Protein AF-A0A916DZR7-F1 (afdb_monomer)

pLDDT: mean 70.53, std 20.0, range [36.0, 96.06]

Nearest PDB structures (foldseek):
  6ucs-assembly2_B  TM=5.208E-01  e=5.645E-02  Homo sapiens
  6pg6-assembly1_A  TM=5.234E-01  e=1.540E-01  Homo sapiens
  7axx-assembly1_A  TM=5.129E-01  e=1.378E-01  Homo sapiens
  3n0e-assembly1_A  TM=5.252E-01  e=2.406E-01  Homo sapiens
  6ufx-assembly1_A  TM=5.215E-01  e=2.406E-01  Homo sapiens

Sequence (122 aa):
MNENSDNKKGTHDQEPEEAHDHKVDIDNVDIDNVVKLDNVSFTRVTPNGKFLITISPSNLAVGWNVEDVDKGQLKKEFEVDISDFGFKYCFSDNKKVVAFQEKIFGPCDLLPCLMLIGYVSL

Organism: NCBI:txid588596

Secondary structure (DSSP, 8-state):
-------------------------GGG--GGG----S--SEEEE-TTS-EEEEE-TTSEEEEEEGGGGGGSSPPEEEEEE--STT-EEEE-TTSEEEEE------SSSS-------EEEE-

Solvent-accessible surface area (backbone atoms only — not comparable to full-atom values): 8187 Å² total; per-residue (Å²): 143,83,90,84,82,89,78,94,75,83,86,74,82,77,75,81,84,74,83,77,79,81,77,77,73,71,90,73,63,64,71,90,74,55,82,79,68,92,48,77,71,47,77,48,65,19,88,82,55,50,27,42,34,41,27,27,85,81,30,41,37,36,33,24,36,44,90,34,56,90,75,52,79,58,46,81,72,50,74,45,83,59,67,68,82,76,52,50,77,51,62,42,75,82,61,36,42,40,39,37,50,83,72,84,73,76,100,65,103,64,88,80,78,76,76,57,75,49,83,50,83,115

Mean predicted aligned error: 16.37 Å

Radius of gyration: 25.6 Å; Cα contacts (8 Å, |Δi|>4): 151; chains: 1; bounding box: 69×53×65 Å

Foldseek 3Di:
DDDDDDDDDDDPPDDDDDDPDPDDPPVPPPPVPPPCPVDFDDWDAAPVRQWIWTAHPQQKIWTFGPVCVVVHDTDTDDIDRPPPPQWDWHAHPQGWIWTWHDDDDDDDDDDDPPTPTDTDHD

Structure (mmCIF, N/CA/C/O backbone):
data_AF-A0A916DZR7-F1
#
_entry.id   AF-A0A916DZR7-F1
#
loop_
_atom_site.group_PDB
_atom_site.id
_atom_site.type_symbol
_atom_site.label_atom_id
_atom_site.label_alt_id
_atom_site.label_comp_id
_atom_site.label_asym_id
_atom_site.label_entity_id
_atom_site.label_seq_id
_atom_site.pdbx_PDB_ins_code
_atom_site.Cartn_x
_atom_site.Cartn_y
_atom_site.Cartn_z
_atom_site.occupancy
_atom_site.B_iso_or_equiv
_atom_site.auth_seq_id
_atom_site.auth_comp_id
_atom_site.auth_asym_id
_atom_site.auth_atom_id
_atom_site.pdbx_PDB_model_num
ATOM 1 N N . MET A 1 1 ? -40.400 -4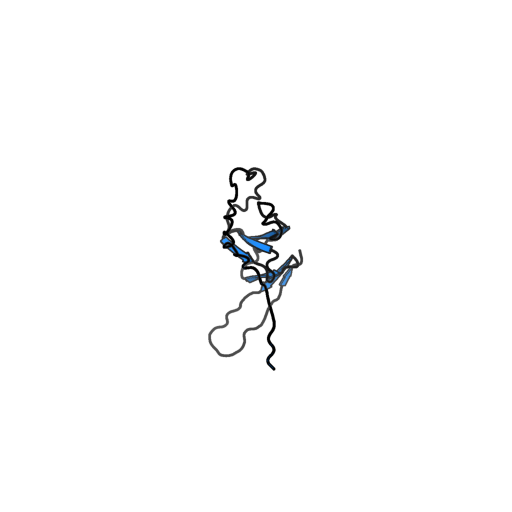0.730 50.653 1.00 38.12 1 MET A N 1
ATOM 2 C CA . MET A 1 1 ? -39.019 -40.909 50.164 1.00 38.12 1 MET A CA 1
ATOM 3 C C . MET A 1 1 ? -39.080 -41.238 48.678 1.00 38.12 1 MET A C 1
ATOM 5 O O . MET A 1 1 ? -39.349 -42.382 48.351 1.00 38.12 1 MET A O 1
ATOM 9 N N . ASN A 1 2 ? -39.013 -40.246 47.790 1.00 41.41 2 ASN A N 1
ATOM 10 C CA . ASN A 1 2 ? -37.860 -39.994 46.918 1.00 41.41 2 ASN A CA 1
ATOM 11 C C . ASN A 1 2 ? -38.194 -38.789 46.020 1.00 41.41 2 ASN A C 1
ATOM 13 O O . ASN A 1 2 ? -39.286 -38.718 45.458 1.00 41.41 2 ASN A O 1
ATOM 17 N N . GLU A 1 3 ? -37.276 -37.834 45.969 1.00 39.06 3 GLU A N 1
ATOM 18 C CA . GLU A 1 3 ? -37.328 -36.596 45.190 1.00 39.06 3 GLU A CA 1
ATOM 19 C C . GLU A 1 3 ? -36.853 -36.836 43.746 1.00 39.06 3 GLU A C 1
ATOM 21 O O . GLU A 1 3 ? -35.975 -37.670 43.534 1.00 39.06 3 GLU A O 1
ATOM 26 N N . ASN A 1 4 ? -37.427 -36.105 42.781 1.00 44.19 4 ASN A N 1
ATOM 27 C CA . ASN A 1 4 ? -36.761 -35.379 41.672 1.00 44.19 4 ASN A CA 1
ATOM 28 C C . ASN A 1 4 ? -37.852 -34.933 40.675 1.00 44.19 4 ASN A C 1
ATOM 30 O O . ASN A 1 4 ? -38.545 -35.782 40.121 1.00 44.19 4 ASN A O 1
ATOM 34 N N . SER A 1 5 ? -38.248 -33.660 40.601 1.00 50.94 5 SER A N 1
ATOM 35 C CA . SER A 1 5 ? -37.548 -32.455 40.104 1.00 50.94 5 SER A CA 1
ATOM 36 C C . SER A 1 5 ? -37.396 -32.407 38.569 1.00 50.94 5 SER A C 1
ATOM 38 O O . SER A 1 5 ? -36.781 -33.278 37.968 1.00 50.94 5 SER A O 1
ATOM 40 N N . ASP A 1 6 ? -38.034 -31.371 37.999 1.00 50.28 6 ASP A N 1
ATOM 41 C CA . ASP A 1 6 ? -37.625 -30.494 36.885 1.00 50.28 6 ASP A CA 1
ATOM 42 C C . ASP A 1 6 ? -37.264 -31.131 35.516 1.00 50.28 6 ASP A C 1
ATOM 44 O O . ASP A 1 6 ? -36.700 -32.202 35.409 1.00 50.28 6 ASP A O 1
ATOM 48 N N . ASN A 1 7 ? -37.502 -30.542 34.346 1.00 43.66 7 ASN A N 1
ATOM 49 C CA . ASN A 1 7 ? -37.839 -29.181 33.973 1.00 43.66 7 ASN A CA 1
ATOM 50 C C . ASN A 1 7 ? -38.400 -29.211 32.539 1.00 43.66 7 ASN A C 1
ATOM 52 O O . ASN A 1 7 ? -37.937 -29.974 31.690 1.00 43.66 7 ASN A O 1
ATOM 56 N N . LYS A 1 8 ? -39.347 -28.325 32.241 1.00 50.31 8 LYS A N 1
ATOM 57 C CA . LYS A 1 8 ? -39.816 -28.035 30.884 1.00 50.31 8 LYS A CA 1
ATOM 58 C C . LYS A 1 8 ? -38.739 -27.195 30.189 1.00 50.31 8 LYS A C 1
ATOM 60 O O . LYS A 1 8 ? -38.473 -26.081 30.629 1.00 50.31 8 LYS A O 1
ATOM 65 N N . LYS A 1 9 ? -38.149 -27.667 29.088 1.00 39.91 9 LYS A N 1
ATOM 66 C CA . LYS A 1 9 ? -37.371 -26.797 28.192 1.00 39.91 9 LYS A CA 1
ATOM 67 C C . LYS A 1 9 ? -37.749 -27.088 26.749 1.00 39.91 9 LYS A C 1
ATOM 69 O O . LYS A 1 9 ? -37.587 -28.205 26.274 1.00 39.91 9 LYS A O 1
ATOM 74 N N . GLY A 1 10 ? -38.348 -26.078 26.120 1.00 36.00 10 GLY A N 1
ATOM 75 C CA . GLY A 1 10 ? -38.780 -26.111 24.734 1.00 36.00 10 GLY A CA 1
ATOM 76 C C . GLY A 1 10 ? -37.602 -26.318 23.795 1.00 36.00 10 GLY A C 1
ATOM 77 O O . GLY A 1 10 ? -36.534 -25.731 23.978 1.00 36.00 10 GLY A O 1
ATOM 78 N N . THR A 1 11 ? -37.826 -27.160 22.798 1.00 37.75 11 THR A N 1
ATOM 79 C CA . THR A 1 11 ? -36.985 -27.269 21.616 1.00 37.75 11 THR A CA 1
ATOM 80 C C . THR A 1 11 ? -37.175 -25.988 20.811 1.00 37.75 11 THR A C 1
ATOM 82 O O . THR A 1 11 ? -38.247 -25.745 20.263 1.00 37.75 11 THR A O 1
ATOM 85 N N . HIS A 1 12 ? -36.168 -25.119 20.836 1.00 41.50 12 HIS A N 1
ATOM 86 C CA . HIS A 1 12 ? -36.031 -24.041 19.869 1.00 41.50 12 HIS A CA 1
ATOM 87 C C . HIS A 1 12 ? -35.221 -24.650 18.729 1.00 41.50 12 HIS A C 1
ATOM 89 O O . HIS A 1 12 ? -34.010 -24.823 18.859 1.00 41.50 12 HIS A O 1
ATOM 95 N N . ASP A 1 13 ? -35.907 -25.075 17.672 1.00 46.28 13 ASP A N 1
ATOM 96 C CA . ASP A 1 13 ? -35.258 -25.518 16.446 1.00 46.28 13 ASP A CA 1
ATOM 97 C C . ASP A 1 13 ? -34.503 -24.309 15.875 1.00 46.28 13 ASP A C 1
ATOM 99 O O . ASP A 1 13 ? -35.105 -23.298 15.510 1.00 46.28 13 ASP A O 1
ATOM 103 N N . GLN A 1 14 ? -33.172 -24.360 15.918 1.00 47.75 14 GLN A N 1
ATOM 104 C CA . GLN A 1 14 ? -32.317 -23.384 15.253 1.00 47.75 14 GLN A CA 1
ATOM 105 C C . GLN A 1 14 ? -32.160 -23.834 13.802 1.00 47.75 14 GLN A C 1
ATOM 107 O O . GLN A 1 14 ? -31.509 -24.836 13.508 1.00 47.75 14 GLN A O 1
ATOM 112 N N . GLU A 1 15 ? -32.835 -23.105 12.921 1.00 54.59 15 GLU A N 1
ATOM 113 C CA . GLU A 1 15 ? -32.671 -23.135 11.472 1.00 54.59 15 GLU A CA 1
ATOM 114 C C . GLU A 1 15 ? -31.208 -22.783 11.114 1.00 54.59 15 GLU A C 1
ATOM 116 O O . GLU A 1 15 ? -30.599 -21.969 11.818 1.00 54.59 15 GLU A O 1
ATOM 121 N N . PRO A 1 16 ? -30.589 -23.401 10.092 1.00 49.44 16 PRO A N 1
ATOM 122 C CA . PRO A 1 16 ? -29.208 -23.096 9.737 1.00 49.44 16 PRO A CA 1
ATOM 123 C C . PRO A 1 16 ? -29.131 -21.662 9.206 1.00 49.44 16 PRO A C 1
ATOM 125 O O . PRO A 1 16 ? -29.863 -21.320 8.282 1.00 49.44 16 PRO A O 1
ATOM 128 N N . GLU A 1 17 ? -28.245 -20.837 9.767 1.00 58.47 17 GLU A N 1
ATOM 129 C CA . GLU A 1 17 ? -27.959 -19.498 9.242 1.00 58.47 17 GLU A CA 1
ATOM 130 C C . GLU A 1 17 ? -27.458 -19.619 7.793 1.00 58.47 17 GLU A C 1
ATOM 132 O O . GLU A 1 17 ? -26.337 -20.066 7.533 1.00 58.47 17 GLU A O 1
ATOM 137 N N . GLU A 1 18 ? -28.321 -19.277 6.835 1.00 53.78 18 GLU A N 1
ATOM 138 C CA . GLU A 1 18 ? -27.978 -19.234 5.420 1.00 53.78 18 GLU A CA 1
ATOM 139 C C . GLU A 1 18 ? -26.907 -18.162 5.188 1.00 53.78 18 GLU A C 1
ATOM 141 O O . GLU A 1 18 ? -27.054 -17.001 5.571 1.00 53.78 18 GLU A O 1
ATOM 146 N N . ALA A 1 19 ? -25.811 -18.549 4.534 1.00 54.69 19 ALA A N 1
ATOM 147 C CA . ALA A 1 19 ? -24.809 -17.610 4.058 1.00 54.69 19 ALA A CA 1
ATOM 148 C C . ALA A 1 19 ? -25.454 -16.689 3.012 1.00 54.69 19 ALA A C 1
ATOM 150 O O . ALA A 1 19 ? -25.636 -17.072 1.856 1.00 54.69 19 ALA A O 1
ATOM 151 N N . HIS A 1 20 ? -25.828 -15.478 3.423 1.00 58.72 20 HIS A N 1
ATOM 152 C CA . HIS A 1 20 ? -26.323 -14.458 2.510 1.00 58.72 20 HIS A CA 1
ATOM 153 C C . HIS A 1 20 ? -25.186 -14.005 1.586 1.00 58.72 20 HIS A C 1
ATOM 155 O O . HIS A 1 20 ? -24.300 -13.238 1.972 1.00 58.72 20 HIS A O 1
ATOM 161 N N . ASP A 1 21 ? -25.231 -14.522 0.361 1.00 56.53 21 ASP A N 1
ATOM 162 C CA . ASP A 1 21 ? -24.376 -14.167 -0.766 1.00 56.53 21 ASP A CA 1
ATOM 163 C C . ASP A 1 21 ? -24.505 -12.657 -1.037 1.00 56.53 21 ASP A C 1
ATOM 165 O O . ASP A 1 21 ? -25.504 -12.186 -1.588 1.00 56.53 21 ASP A O 1
ATOM 169 N N . HIS A 1 22 ? -23.527 -11.875 -0.573 1.00 64.00 22 HIS A N 1
ATOM 170 C CA . HIS A 1 22 ? -23.464 -10.439 -0.833 1.00 64.00 22 HIS A CA 1
ATOM 171 C C . HIS A 1 22 ? -23.081 -10.238 -2.298 1.00 64.00 22 HIS A C 1
ATOM 173 O O . HIS A 1 22 ? -21.906 -10.161 -2.660 1.00 64.00 22 HIS A O 1
ATOM 179 N N . LYS A 1 23 ? -24.095 -10.176 -3.161 1.00 56.72 23 LYS A N 1
ATOM 180 C CA . LYS A 1 23 ? -23.920 -9.791 -4.558 1.00 56.72 23 LYS A CA 1
ATOM 181 C C . LYS A 1 23 ? -23.571 -8.310 -4.610 1.00 56.72 23 LYS A C 1
ATOM 183 O O . LYS A 1 23 ? -24.367 -7.460 -4.226 1.00 56.72 23 LYS A O 1
ATOM 188 N N . VAL A 1 24 ? -22.359 -8.015 -5.064 1.00 63.16 24 VAL A N 1
ATOM 189 C CA . VAL A 1 24 ? -21.939 -6.651 -5.377 1.00 63.16 24 VAL A CA 1
ATOM 190 C C . VAL A 1 24 ? -22.592 -6.266 -6.704 1.00 63.16 24 VAL A C 1
ATOM 192 O O . VAL A 1 24 ? -22.282 -6.867 -7.732 1.00 63.16 24 VAL A O 1
ATOM 195 N N . ASP A 1 25 ? -23.492 -5.283 -6.686 1.00 61.06 25 ASP A N 1
ATOM 196 C CA . ASP A 1 25 ? -24.073 -4.707 -7.903 1.00 61.06 25 ASP A CA 1
ATOM 197 C C . ASP A 1 25 ? -23.008 -3.875 -8.635 1.00 61.06 25 ASP A C 1
ATOM 199 O O . ASP A 1 25 ? -22.729 -2.726 -8.292 1.00 61.06 25 ASP A O 1
ATOM 203 N N . ILE A 1 26 ? -22.386 -4.479 -9.652 1.00 60.16 26 ILE A N 1
ATOM 204 C CA . ILE A 1 26 ? -21.332 -3.860 -10.479 1.00 60.16 26 ILE A CA 1
ATOM 205 C C . ILE A 1 26 ? -21.900 -2.721 -11.349 1.00 6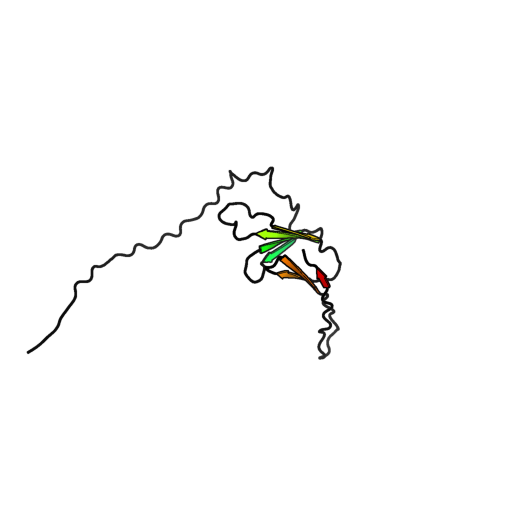0.16 26 ILE A C 1
ATOM 207 O O . ILE A 1 26 ? -21.171 -1.815 -11.750 1.00 60.16 26 ILE A O 1
ATOM 211 N N . ASP A 1 27 ? -23.213 -2.713 -11.584 1.00 61.25 27 ASP A N 1
ATOM 212 C CA . ASP A 1 27 ? -23.884 -1.784 -12.500 1.00 61.25 27 ASP A CA 1
ATOM 213 C C . ASP A 1 27 ? -23.965 -0.332 -11.978 1.00 61.25 27 ASP A C 1
ATOM 215 O O . ASP A 1 27 ? -24.279 0.575 -12.746 1.00 61.25 27 ASP A O 1
ATOM 219 N N . ASN A 1 28 ? -23.648 -0.089 -10.698 1.00 57.34 28 ASN A N 1
ATOM 220 C CA . ASN A 1 28 ? -23.671 1.239 -10.058 1.00 57.34 28 ASN A CA 1
ATOM 221 C C . ASN A 1 28 ? -22.273 1.831 -9.790 1.00 57.34 28 ASN A C 1
ATOM 223 O O . ASN A 1 28 ? -22.141 2.801 -9.039 1.00 57.34 28 ASN A O 1
ATOM 227 N N . VAL A 1 29 ? -21.214 1.266 -10.377 1.00 62.00 29 VAL A N 1
ATOM 228 C CA . VAL A 1 29 ? -19.867 1.844 -10.273 1.00 62.00 29 VAL A CA 1
ATOM 229 C C . VAL A 1 29 ? -19.789 3.096 -11.152 1.00 62.00 29 VAL A C 1
ATOM 231 O O . VAL A 1 29 ? -19.862 3.010 -12.374 1.00 62.00 29 VAL A O 1
ATOM 234 N N . ASP A 1 30 ? -19.625 4.264 -10.530 1.00 60.12 30 ASP A N 1
ATOM 235 C CA . ASP A 1 30 ? -19.375 5.532 -11.223 1.00 60.12 30 ASP A CA 1
ATOM 236 C C . ASP A 1 30 ? -17.959 5.531 -11.828 1.00 60.12 30 ASP A C 1
ATOM 238 O O . ASP A 1 30 ? -16.969 5.863 -11.170 1.00 60.12 30 ASP A O 1
ATOM 242 N N . ILE A 1 31 ? -17.862 5.102 -13.091 1.00 59.75 31 ILE A N 1
ATOM 243 C CA . ILE A 1 31 ? -16.600 4.937 -13.831 1.00 59.75 31 ILE A CA 1
ATOM 244 C C . ILE A 1 31 ? -15.868 6.281 -14.001 1.00 59.75 31 ILE A C 1
ATOM 246 O O . ILE A 1 31 ? -14.637 6.304 -14.096 1.00 59.75 31 ILE A O 1
ATOM 250 N N . ASP A 1 32 ? -16.597 7.399 -13.987 1.00 56.97 32 ASP A N 1
ATOM 251 C CA . ASP A 1 32 ? -16.033 8.732 -14.205 1.00 56.97 32 ASP A CA 1
ATOM 252 C C . ASP A 1 32 ? -15.241 9.239 -12.985 1.00 56.97 32 ASP A C 1
ATOM 254 O O . ASP A 1 32 ? -14.337 10.063 -13.139 1.00 56.97 32 ASP A O 1
ATOM 258 N N . ASN A 1 33 ? -15.502 8.690 -11.791 1.00 54.28 33 ASN A N 1
ATOM 259 C CA . ASN A 1 33 ? -14.804 9.021 -10.541 1.00 54.28 33 ASN A CA 1
ATOM 260 C C . ASN A 1 33 ? -13.807 7.948 -10.069 1.00 54.28 33 ASN A C 1
ATOM 262 O O . ASN A 1 33 ? -13.228 8.069 -8.983 1.00 54.28 33 ASN A O 1
ATOM 266 N N . VAL A 1 34 ? -13.555 6.912 -10.875 1.00 57.31 34 VAL A N 1
ATOM 267 C CA . VAL A 1 34 ? -12.534 5.911 -10.555 1.00 57.31 34 VAL A CA 1
ATOM 268 C C . VAL A 1 34 ? -11.166 6.583 -10.593 1.00 57.31 34 VAL A C 1
ATOM 270 O O . VAL A 1 34 ? -10.689 7.014 -11.644 1.00 57.31 34 VAL A O 1
ATOM 273 N N . VAL A 1 35 ? -10.499 6.644 -9.439 1.00 58.81 35 VAL A N 1
ATOM 274 C CA . VAL A 1 35 ? -9.078 6.995 -9.368 1.00 58.81 35 VAL A CA 1
ATOM 275 C C . VAL A 1 35 ? -8.315 5.974 -10.214 1.00 58.81 35 VAL A C 1
ATOM 277 O O . VAL A 1 35 ? -8.144 4.823 -9.811 1.00 58.81 35 VAL A O 1
ATOM 280 N N . LYS A 1 36 ? -7.897 6.383 -11.415 1.00 58.88 36 LYS A N 1
ATOM 281 C CA . LYS A 1 36 ? -7.173 5.523 -12.351 1.00 58.88 36 LYS A CA 1
ATOM 282 C C . LYS A 1 36 ? -5.749 5.328 -11.860 1.00 58.88 36 LYS A C 1
ATOM 284 O O . LYS A 1 36 ? -4.873 6.155 -12.088 1.00 58.88 36 LYS A O 1
ATOM 289 N N . LEU A 1 37 ? -5.531 4.214 -11.176 1.00 65.75 37 LEU A N 1
ATOM 290 C CA . LEU A 1 37 ? -4.214 3.612 -11.102 1.00 65.75 37 LEU A CA 1
ATOM 291 C C . LEU A 1 37 ? -4.092 2.716 -12.337 1.00 65.75 37 LEU A C 1
ATOM 293 O O . LEU A 1 37 ? -4.650 1.623 -12.356 1.00 65.75 37 LEU A O 1
ATOM 297 N N . ASP A 1 38 ? -3.434 3.218 -13.385 1.00 68.44 38 ASP A N 1
ATOM 298 C CA . ASP A 1 38 ? -3.457 2.613 -14.728 1.00 68.44 38 ASP A CA 1
ATOM 299 C C . ASP A 1 38 ? -3.068 1.126 -14.748 1.00 68.44 38 ASP A C 1
ATOM 301 O O . ASP A 1 38 ? -3.527 0.394 -15.618 1.00 68.44 38 ASP A O 1
ATOM 305 N N . ASN A 1 39 ? -2.243 0.678 -13.792 1.00 81.38 39 ASN A N 1
ATOM 306 C CA . ASN A 1 39 ? -1.923 -0.726 -13.538 1.00 81.38 39 ASN A CA 1
ATOM 307 C C . ASN A 1 39 ? -1.458 -0.940 -12.089 1.00 81.38 39 ASN A C 1
ATOM 309 O O . ASN A 1 39 ? -0.833 -0.058 -11.495 1.00 81.38 39 ASN A O 1
ATOM 313 N N . VAL A 1 40 ? -1.684 -2.146 -11.554 1.00 89.06 40 VAL A N 1
ATOM 314 C CA . VAL A 1 40 ? -1.208 -2.571 -10.226 1.00 89.06 40 VAL A CA 1
ATOM 315 C C . VAL A 1 40 ? -0.203 -3.709 -10.371 1.00 89.06 40 VAL A C 1
ATOM 317 O O . VAL A 1 40 ? -0.520 -4.759 -10.920 1.00 89.06 40 VAL A O 1
ATOM 320 N N . SER A 1 41 ? 1.005 -3.504 -9.850 1.00 89.06 41 SER A N 1
ATOM 321 C CA . SER A 1 41 ? 2.069 -4.512 -9.797 1.00 89.06 41 SER A CA 1
ATOM 322 C C . SER A 1 41 ? 2.014 -5.343 -8.519 1.00 89.06 41 SER A C 1
ATOM 324 O O . SER A 1 41 ? 2.269 -6.543 -8.547 1.00 89.06 41 SER A O 1
ATOM 326 N N . PHE A 1 42 ? 1.708 -4.706 -7.383 1.00 89.19 42 PHE A N 1
ATOM 327 C CA . PHE A 1 42 ? 1.708 -5.359 -6.074 1.00 89.19 42 PHE A CA 1
ATOM 328 C C . PHE A 1 42 ? 0.588 -4.837 -5.185 1.00 89.19 42 PHE A C 1
ATOM 330 O O . PHE A 1 42 ? 0.225 -3.662 -5.241 1.00 89.19 42 PHE A O 1
ATOM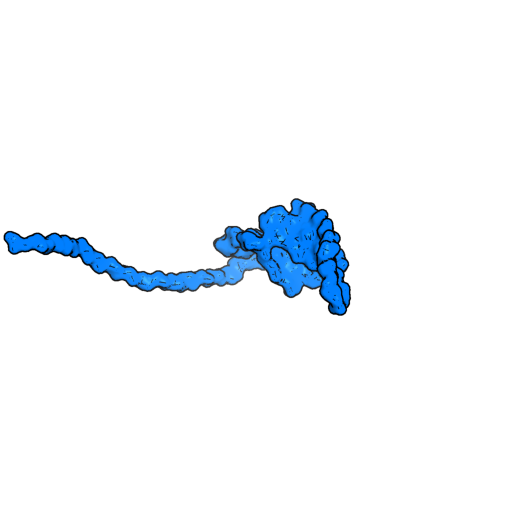 337 N N . THR A 1 43 ? 0.119 -5.704 -4.292 1.00 93.38 43 THR A N 1
ATOM 338 C CA . THR A 1 43 ? -0.835 -5.360 -3.239 1.00 93.38 43 THR A CA 1
ATOM 339 C C . THR A 1 43 ? -0.311 -5.794 -1.876 1.00 93.38 43 THR A C 1
ATOM 341 O O . THR A 1 43 ? 0.314 -6.850 -1.753 1.00 93.38 43 THR A O 1
ATOM 344 N N . ARG A 1 44 ? -0.567 -4.999 -0.836 1.00 92.75 44 ARG A N 1
ATOM 345 C CA . ARG A 1 44 ? -0.270 -5.326 0.569 1.00 92.75 44 ARG A CA 1
ATOM 346 C C . ARG A 1 44 ? -1.356 -4.790 1.483 1.00 92.75 44 ARG A C 1
ATOM 348 O O . ARG A 1 44 ? -2.101 -3.907 1.093 1.00 92.75 44 ARG A O 1
ATOM 355 N N . VAL A 1 45 ? -1.404 -5.279 2.712 1.00 94.62 45 VAL A N 1
ATOM 356 C CA . VAL A 1 45 ? -2.298 -4.767 3.753 1.00 94.62 45 VAL A CA 1
ATOM 357 C C . VAL A 1 45 ? -1.447 -4.294 4.929 1.00 94.62 45 VAL A C 1
ATOM 359 O O . VAL A 1 45 ? -0.389 -4.872 5.198 1.00 94.62 45 VAL A O 1
ATOM 362 N N . THR A 1 46 ? -1.855 -3.213 5.593 1.00 95.19 46 THR A N 1
ATOM 363 C CA . THR A 1 46 ? -1.173 -2.729 6.803 1.00 95.19 46 THR A CA 1
ATOM 364 C C . THR A 1 46 ? -1.381 -3.685 7.987 1.00 95.19 46 THR A C 1
ATOM 366 O O . THR A 1 46 ? -2.317 -4.482 7.965 1.00 95.19 46 THR A O 1
ATOM 369 N N . PRO A 1 47 ? -0.530 -3.648 9.031 1.00 94.50 47 PRO A N 1
ATOM 370 C CA . PRO A 1 47 ? -0.540 -4.659 10.093 1.00 94.50 47 PRO A CA 1
ATOM 371 C C . PRO A 1 47 ? -1.897 -4.902 10.766 1.00 94.50 47 PRO A C 1
ATOM 373 O O . PRO A 1 47 ? -2.218 -6.048 11.064 1.00 94.50 47 PRO A O 1
ATOM 376 N N . ASN A 1 48 ? -2.698 -3.853 10.982 1.00 95.88 48 ASN A N 1
ATOM 377 C CA . ASN A 1 48 ? -4.033 -3.967 11.579 1.00 95.88 48 ASN A CA 1
ATOM 378 C C . ASN A 1 48 ? -5.168 -3.950 10.546 1.00 95.88 48 ASN A C 1
ATOM 380 O O . ASN A 1 48 ? -6.322 -3.746 10.912 1.00 95.88 48 ASN A O 1
ATOM 384 N N . GLY A 1 49 ? -4.864 -4.115 9.258 1.00 93.56 49 GLY A N 1
ATOM 385 C CA . GLY A 1 49 ? -5.885 -4.192 8.217 1.00 93.56 49 GLY A CA 1
ATOM 386 C C . GLY A 1 49 ? -6.554 -2.870 7.855 1.00 93.56 49 GLY A C 1
ATOM 387 O O . GLY A 1 49 ? -7.511 -2.894 7.092 1.00 93.56 49 GLY A O 1
ATOM 388 N N . LYS A 1 50 ? -6.082 -1.722 8.366 1.00 95.50 50 LYS A N 1
ATOM 389 C CA . LYS A 1 50 ? -6.744 -0.428 8.119 1.00 95.50 50 LYS A CA 1
ATOM 390 C C . LYS A 1 50 ? -6.667 0.024 6.666 1.00 95.50 50 LYS A C 1
ATOM 392 O O . LYS A 1 50 ? -7.591 0.674 6.180 1.00 95.50 50 LYS A O 1
ATOM 397 N N . PHE A 1 51 ? -5.571 -0.305 5.984 1.00 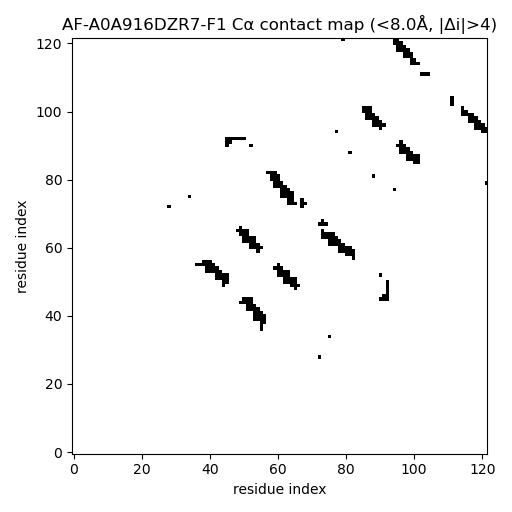96.06 51 PHE A N 1
ATOM 398 C CA . PHE A 1 51 ? -5.352 0.107 4.606 1.00 96.06 51 PHE A CA 1
ATOM 399 C C . PHE A 1 51 ? -4.964 -1.065 3.710 1.00 96.06 51 PHE A C 1
ATOM 401 O O . PHE A 1 51 ? -4.055 -1.838 4.025 1.00 96.06 51 PHE A O 1
ATOM 408 N N . LEU A 1 52 ? -5.611 -1.132 2.546 1.00 95.56 52 LEU A N 1
ATOM 409 C CA . LEU A 1 52 ? -5.116 -1.864 1.389 1.00 95.56 52 LEU A CA 1
ATOM 410 C C . LEU A 1 52 ? -4.149 -0.942 0.648 1.00 95.56 52 LEU A C 1
ATOM 412 O O . LEU A 1 52 ? -4.481 0.194 0.334 1.00 95.56 52 LEU A O 1
ATOM 416 N N . ILE A 1 53 ? -2.954 -1.426 0.358 1.00 95.25 53 ILE A N 1
ATOM 417 C CA . ILE A 1 53 ? -1.926 -0.706 -0.383 1.00 95.25 53 ILE A CA 1
ATOM 418 C C . ILE A 1 53 ? -1.820 -1.319 -1.772 1.00 95.25 53 ILE A C 1
ATOM 420 O O . ILE A 1 53 ? -1.575 -2.520 -1.893 1.00 95.25 53 ILE A O 1
ATOM 424 N N . THR A 1 54 ? -1.951 -0.507 -2.814 1.00 94.19 54 THR A N 1
ATOM 425 C CA . THR A 1 54 ? -1.688 -0.904 -4.206 1.00 94.19 54 THR A CA 1
ATOM 426 C C . THR A 1 54 ? -0.485 -0.142 -4.732 1.00 94.19 54 THR A C 1
ATOM 428 O O . THR A 1 54 ? -0.395 1.065 -4.527 1.00 94.19 54 THR A O 1
ATOM 431 N N . ILE A 1 55 ? 0.418 -0.823 -5.429 1.00 91.12 55 ILE A N 1
ATOM 432 C CA . ILE A 1 55 ? 1.638 -0.229 -5.985 1.00 91.12 55 ILE A CA 1
ATOM 433 C C . ILE A 1 55 ? 1.617 -0.384 -7.502 1.00 91.12 55 ILE A C 1
ATOM 435 O O . ILE A 1 55 ? 1.458 -1.503 -7.994 1.00 91.12 55 ILE A O 1
ATOM 439 N N . SER A 1 56 ? 1.799 0.712 -8.235 1.00 90.44 56 SER A N 1
ATOM 440 C CA . SER A 1 56 ? 1.863 0.708 -9.699 1.00 90.44 56 SER A CA 1
ATOM 441 C C . SER A 1 56 ? 3.260 0.361 -10.238 1.00 90.44 56 SER A C 1
ATOM 443 O O . SER A 1 56 ? 4.257 0.465 -9.517 1.00 90.44 56 SER A O 1
ATOM 445 N N . PRO A 1 57 ? 3.381 0.022 -11.536 1.00 87.19 57 PRO A N 1
ATOM 446 C CA . PRO A 1 57 ? 4.679 -0.080 -12.209 1.00 87.19 57 PRO A CA 1
ATOM 447 C C . PRO A 1 57 ? 5.505 1.214 -12.176 1.00 87.19 57 PRO A C 1
ATOM 449 O O . PRO A 1 57 ? 6.724 1.158 -12.297 1.00 87.19 57 PRO A O 1
ATOM 452 N N . SER A 1 58 ? 4.857 2.371 -12.006 1.00 86.69 58 SER A N 1
ATOM 453 C CA . SER A 1 58 ? 5.513 3.679 -11.890 1.00 86.69 58 SER A CA 1
ATOM 454 C C . SER A 1 58 ? 5.969 4.003 -10.465 1.00 86.69 58 SER A C 1
ATOM 456 O O . SER A 1 58 ? 6.263 5.159 -10.183 1.00 86.69 58 SER A O 1
ATOM 458 N N . ASN A 1 59 ? 6.013 3.008 -9.569 1.00 87.19 59 ASN A N 1
ATOM 459 C CA . ASN A 1 59 ? 6.387 3.164 -8.163 1.00 87.19 59 ASN A CA 1
ATOM 460 C C . ASN A 1 59 ? 5.482 4.138 -7.389 1.00 87.19 59 ASN A C 1
ATOM 462 O O . ASN A 1 59 ? 5.927 4.789 -6.450 1.00 87.19 59 ASN A O 1
ATOM 466 N N . LEU A 1 60 ? 4.202 4.222 -7.753 1.00 90.31 60 LEU A N 1
ATOM 467 C CA . LEU A 1 60 ? 3.213 4.970 -6.983 1.00 90.31 60 LEU A CA 1
ATOM 468 C C . LEU A 1 60 ? 2.476 4.009 -6.051 1.00 90.31 60 LEU A C 1
ATOM 470 O O . LEU A 1 60 ? 1.835 3.065 -6.517 1.00 90.31 60 LEU A O 1
ATOM 474 N N . ALA A 1 61 ? 2.570 4.237 -4.744 1.00 92.19 61 ALA A N 1
ATOM 475 C CA . ALA A 1 61 ? 1.827 3.496 -3.737 1.00 92.19 61 ALA A CA 1
ATOM 476 C C . ALA A 1 61 ? 0.583 4.285 -3.310 1.00 92.19 61 ALA A C 1
ATOM 478 O O . ALA A 1 61 ? 0.685 5.431 -2.880 1.00 92.19 61 ALA A O 1
ATOM 479 N N . VAL A 1 62 ? -0.586 3.656 -3.383 1.00 93.56 62 VAL A N 1
ATOM 480 C CA . VAL A 1 62 ? -1.869 4.237 -2.967 1.00 93.56 62 VAL A CA 1
ATOM 481 C C . VAL A 1 62 ? -2.420 3.442 -1.792 1.00 93.56 62 VAL A C 1
ATOM 483 O O . VAL A 1 62 ? -2.472 2.213 -1.853 1.00 93.56 62 VAL A O 1
ATOM 486 N N . GLY A 1 63 ? -2.816 4.141 -0.729 1.00 94.44 63 GLY A N 1
ATOM 487 C CA . GLY A 1 63 ? -3.491 3.570 0.431 1.00 94.44 63 GLY A CA 1
ATOM 488 C C . GLY A 1 63 ? -4.999 3.776 0.355 1.00 94.44 63 GLY A C 1
ATOM 489 O O . GLY A 1 63 ? -5.471 4.912 0.309 1.00 94.44 63 GLY A O 1
ATOM 490 N N . TRP A 1 64 ? -5.748 2.680 0.373 1.00 95.19 64 TRP A N 1
ATOM 491 C CA . TRP A 1 64 ? -7.207 2.643 0.335 1.00 95.19 64 TRP A CA 1
ATOM 492 C C . TRP A 1 64 ? -7.755 2.305 1.718 1.00 95.19 64 TRP A C 1
ATOM 494 O O . TRP A 1 64 ? -7.301 1.335 2.330 1.00 95.19 64 TRP A O 1
ATOM 504 N N . ASN A 1 65 ? -8.718 3.082 2.213 1.00 94.00 65 ASN A N 1
ATOM 505 C CA . ASN A 1 65 ? -9.335 2.833 3.515 1.00 94.00 65 ASN A CA 1
ATOM 506 C C . ASN A 1 65 ? -10.247 1.598 3.453 1.00 94.00 65 ASN A C 1
ATOM 508 O O . ASN A 1 65 ? -11.214 1.584 2.695 1.00 94.00 65 ASN A O 1
ATOM 512 N N . VAL A 1 66 ? -9.939 0.573 4.252 1.00 93.25 66 VAL A N 1
ATOM 513 C CA . VAL A 1 66 ? -10.686 -0.696 4.285 1.00 93.25 66 VAL A CA 1
ATOM 514 C C . VAL A 1 66 ? -12.009 -0.569 5.046 1.00 93.25 66 VAL A C 1
ATOM 516 O O . VAL A 1 66 ? -12.944 -1.307 4.754 1.00 93.25 66 VAL A O 1
ATOM 519 N N . GLU A 1 67 ? -12.151 0.398 5.960 1.00 89.19 67 GLU A N 1
ATOM 520 C CA . GLU A 1 67 ? -13.412 0.638 6.690 1.00 89.19 67 GLU A CA 1
ATOM 521 C C . GLU A 1 67 ? -14.570 1.055 5.762 1.00 89.19 67 GLU A C 1
ATOM 523 O O . GLU A 1 67 ? -15.735 1.028 6.156 1.00 89.19 67 GLU A O 1
ATOM 528 N N . ASP A 1 68 ? -14.263 1.445 4.523 1.00 81.75 68 ASP A N 1
ATOM 529 C CA . ASP A 1 68 ? -15.250 1.810 3.509 1.00 81.75 68 ASP A CA 1
ATOM 530 C C . ASP A 1 68 ? -15.699 0.624 2.633 1.00 81.75 68 ASP A C 1
ATOM 532 O O . ASP A 1 68 ? -16.433 0.844 1.673 1.00 81.75 68 ASP A O 1
ATOM 536 N N . VAL A 1 69 ? -15.315 -0.619 2.957 1.00 85.31 69 VAL A N 1
ATOM 537 C CA . VAL A 1 69 ? -15.664 -1.818 2.165 1.00 85.31 69 VAL A CA 1
ATOM 538 C C . VAL A 1 69 ? -17.174 -2.001 1.977 1.00 85.31 69 VAL A C 1
ATOM 540 O O . VAL A 1 69 ? -17.625 -2.302 0.876 1.00 85.31 69 VAL A O 1
ATOM 543 N N . ASP A 1 70 ? -17.970 -1.717 3.010 1.00 85.50 70 ASP A N 1
ATOM 544 C CA . ASP A 1 70 ? -19.434 -1.840 2.953 1.00 85.50 70 ASP A CA 1
ATOM 545 C C . ASP A 1 70 ? -20.103 -0.663 2.222 1.00 85.50 70 ASP A C 1
ATOM 547 O O . ASP A 1 70 ? -21.305 -0.677 1.957 1.00 85.50 70 ASP A O 1
ATOM 551 N N . LYS A 1 71 ? -19.340 0.391 1.903 1.00 82.62 71 LYS A N 1
ATOM 552 C CA . LYS A 1 71 ? -19.832 1.617 1.254 1.00 82.62 71 LYS A CA 1
ATOM 553 C C . LYS A 1 71 ? -19.576 1.620 -0.256 1.00 82.62 71 LYS A C 1
ATOM 555 O O . LYS A 1 71 ? -19.788 2.648 -0.900 1.00 82.62 71 LYS A O 1
ATOM 560 N N . GLY A 1 72 ? -19.126 0.494 -0.811 1.00 83.69 72 GLY A N 1
ATOM 561 C CA . GLY A 1 72 ? -18.805 0.332 -2.225 1.00 83.69 72 GLY A CA 1
ATOM 562 C C . GLY A 1 72 ? -17.304 0.424 -2.494 1.00 83.69 72 GLY A C 1
ATOM 563 O O . GLY A 1 72 ? -16.498 -0.222 -1.829 1.00 83.69 72 GLY A O 1
ATOM 564 N N . GLN A 1 73 ? -16.916 1.191 -3.516 1.00 83.06 73 GLN A N 1
ATOM 565 C CA . GLN A 1 73 ? -15.508 1.325 -3.888 1.00 83.06 73 GLN A CA 1
ATOM 566 C C . GLN A 1 73 ? -14.695 1.955 -2.748 1.00 83.06 73 GLN A C 1
ATOM 568 O O . GLN A 1 73 ? -15.050 3.020 -2.235 1.00 83.06 73 GLN A O 1
ATOM 573 N N . LEU A 1 74 ? -13.574 1.317 -2.388 1.00 89.06 74 LEU A N 1
ATOM 574 C CA . LEU A 1 74 ? -12.677 1.832 -1.355 1.00 89.06 74 LEU A CA 1
ATOM 575 C C . LEU A 1 74 ? -12.191 3.237 -1.718 1.00 89.06 74 LEU A C 1
ATOM 577 O O . LEU A 1 74 ? -11.798 3.510 -2.856 1.00 89.06 74 LEU A O 1
ATOM 581 N N . LYS A 1 75 ? -12.167 4.124 -0.726 1.00 89.75 75 LYS A N 1
ATOM 582 C CA . LYS A 1 75 ? -11.713 5.500 -0.921 1.00 89.75 75 LYS A CA 1
ATOM 583 C C . LYS A 1 75 ? -10.201 5.586 -0.807 1.00 89.75 75 LYS A C 1
ATOM 585 O O . LYS A 1 75 ? -9.596 4.990 0.087 1.00 89.75 75 LYS A O 1
ATOM 590 N N . LYS A 1 76 ? -9.596 6.366 -1.705 1.00 91.06 76 LYS A N 1
ATOM 591 C CA . LYS A 1 76 ? -8.184 6.735 -1.595 1.00 91.06 76 LYS A CA 1
ATOM 592 C C . LYS A 1 76 ? -7.997 7.612 -0.360 1.00 91.06 76 LYS A C 1
ATOM 594 O O . LYS A 1 76 ? -8.585 8.687 -0.281 1.00 91.06 76 LYS A O 1
ATOM 599 N N . GLU A 1 77 ? -7.140 7.172 0.550 1.00 92.94 77 GLU A N 1
ATOM 600 C CA . GLU A 1 77 ? -6.791 7.903 1.767 1.00 92.94 77 GLU A CA 1
ATOM 601 C C . GLU A 1 77 ? -5.480 8.682 1.601 1.00 92.94 77 GLU A C 1
ATOM 603 O O . GLU A 1 77 ? -5.371 9.824 2.041 1.00 92.94 77 GLU A O 1
ATOM 608 N N . PHE A 1 78 ? -4.470 8.062 0.984 1.00 92.31 78 PHE A N 1
ATOM 609 C CA . PHE A 1 78 ? -3.160 8.677 0.769 1.00 92.31 78 PHE A CA 1
ATOM 610 C C . PHE A 1 78 ? -2.439 8.083 -0.443 1.00 92.31 78 PHE A C 1
ATOM 612 O O . PHE A 1 78 ? -2.801 7.022 -0.955 1.00 92.31 78 PHE A O 1
ATOM 619 N N . GLU A 1 79 ? -1.396 8.778 -0.885 1.00 92.50 79 GLU A N 1
ATOM 620 C CA . GLU A 1 79 ? -0.577 8.419 -2.037 1.00 92.50 79 GLU A CA 1
ATOM 621 C C . GLU A 1 79 ? 0.887 8.783 -1.768 1.00 92.50 79 GLU A C 1
ATOM 623 O O . GLU A 1 79 ? 1.163 9.803 -1.135 1.00 92.50 79 GLU A O 1
ATOM 628 N N . VAL A 1 80 ? 1.813 7.926 -2.20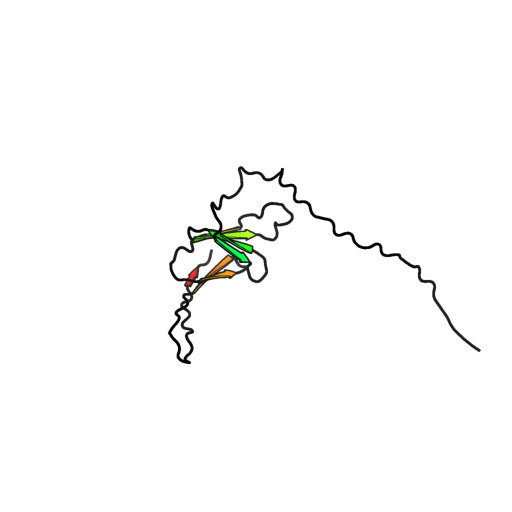2 1.00 89.56 80 VAL A N 1
ATOM 629 C CA . VAL A 1 80 ? 3.252 8.040 -1.931 1.00 89.56 80 VAL A CA 1
ATOM 630 C C . VAL A 1 80 ? 4.043 7.633 -3.163 1.00 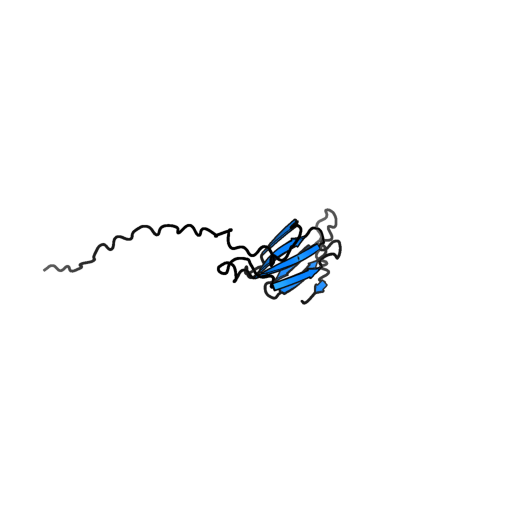89.56 80 VAL A C 1
ATOM 632 O O . VAL A 1 80 ? 3.843 6.540 -3.694 1.00 89.56 80 VAL A O 1
ATOM 635 N N . ASP A 1 81 ? 4.987 8.474 -3.569 1.00 89.25 81 ASP A N 1
ATOM 636 C CA . ASP A 1 81 ? 6.006 8.107 -4.549 1.00 89.25 81 ASP A CA 1
ATOM 637 C C . ASP A 1 81 ? 7.112 7.289 -3.859 1.00 89.25 81 ASP A C 1
ATOM 639 O O . ASP A 1 81 ? 7.725 7.736 -2.887 1.00 89.25 81 ASP A O 1
ATOM 643 N N . ILE A 1 82 ? 7.329 6.063 -4.339 1.00 86.88 82 ILE A N 1
ATOM 644 C CA . ILE A 1 82 ? 8.348 5.123 -3.858 1.00 86.88 82 ILE A CA 1
ATOM 645 C C . ILE A 1 82 ? 9.384 4.803 -4.949 1.00 86.88 82 ILE A C 1
ATOM 647 O O . ILE A 1 82 ? 9.901 3.690 -5.026 1.00 86.88 82 ILE A O 1
ATOM 651 N N . SER A 1 83 ? 9.671 5.767 -5.828 1.00 83.31 83 SER A N 1
ATOM 652 C CA . SER A 1 83 ? 10.626 5.632 -6.938 1.00 83.31 83 SER A CA 1
ATOM 653 C C . SER A 1 83 ? 12.101 5.563 -6.529 1.00 83.31 83 SER A C 1
ATOM 655 O O . SER A 1 83 ? 12.946 5.257 -7.374 1.00 83.31 83 SER A O 1
ATOM 657 N N . ASP A 1 84 ? 12.429 5.767 -5.251 1.00 75.94 84 ASP A N 1
ATOM 658 C CA . ASP A 1 84 ? 13.797 5.631 -4.746 1.00 75.94 84 ASP A CA 1
ATOM 659 C C . ASP A 1 84 ? 14.299 4.176 -4.852 1.00 75.94 84 ASP A C 1
ATOM 661 O O . ASP A 1 84 ? 13.936 3.273 -4.095 1.00 75.94 84 ASP A O 1
ATOM 665 N N . PHE A 1 85 ? 15.168 3.939 -5.834 1.00 58.59 85 PHE A N 1
ATOM 666 C CA . PHE A 1 85 ? 15.623 2.609 -6.231 1.00 58.59 85 PHE A CA 1
ATOM 667 C C . PHE A 1 85 ? 16.335 1.836 -5.104 1.00 58.59 85 PHE A C 1
ATOM 669 O O . PHE A 1 85 ? 17.258 2.328 -4.455 1.00 58.59 85 PHE A O 1
ATOM 676 N N . GLY A 1 86 ? 15.972 0.557 -4.947 1.00 67.62 86 GLY A N 1
ATOM 677 C CA . GLY A 1 86 ? 16.702 -0.416 -4.123 1.00 67.62 86 GLY A CA 1
ATOM 678 C C . GLY A 1 86 ? 16.203 -0.583 -2.686 1.00 67.62 86 GLY A C 1
ATOM 679 O O . GLY A 1 86 ? 16.842 -1.297 -1.909 1.00 67.62 86 GLY A O 1
ATOM 680 N N . PHE A 1 87 ? 15.075 0.033 -2.332 1.00 73.00 87 PHE A N 1
ATOM 681 C CA . PHE A 1 87 ? 14.453 -0.118 -1.020 1.00 73.00 87 PHE A CA 1
ATOM 682 C C . PHE A 1 87 ? 13.252 -1.068 -1.064 1.00 73.00 87 PHE A C 1
ATOM 684 O O . PHE A 1 87 ? 12.485 -1.125 -2.024 1.00 73.00 87 PHE A O 1
ATOM 691 N N . LYS A 1 88 ? 13.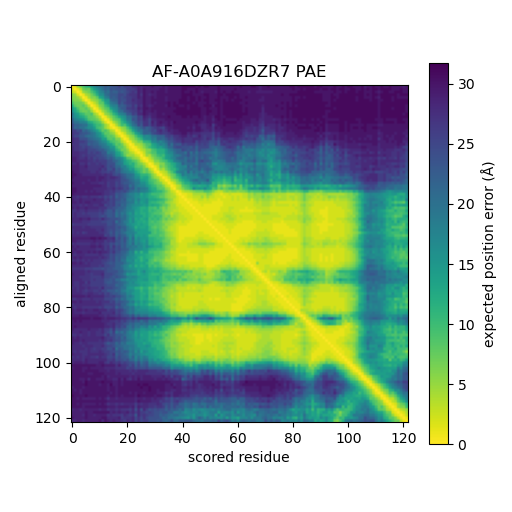077 -1.829 0.015 1.00 82.19 88 LYS A N 1
ATOM 692 C CA . LYS A 1 88 ? 11.804 -2.446 0.372 1.00 82.19 88 LYS A CA 1
ATOM 693 C C . LYS A 1 88 ? 11.026 -1.457 1.234 1.00 82.19 88 LYS A C 1
ATOM 695 O O . LYS A 1 88 ? 11.602 -0.776 2.079 1.00 82.19 88 LYS A O 1
ATOM 700 N N . TYR A 1 89 ? 9.713 -1.422 1.037 1.00 87.44 89 TYR A N 1
ATOM 701 C CA . TYR A 1 89 ? 8.819 -0.513 1.748 1.00 87.44 89 TYR A CA 1
ATOM 702 C C . TYR A 1 89 ? 7.917 -1.277 2.709 1.00 87.44 89 TYR A C 1
ATOM 704 O O . TYR A 1 89 ? 7.402 -2.339 2.356 1.00 87.44 89 TYR A O 1
ATOM 712 N N . CYS A 1 90 ? 7.698 -0.728 3.899 1.00 89.94 90 CYS A N 1
ATOM 713 C CA . CYS A 1 90 ? 6.684 -1.174 4.850 1.00 89.94 90 CYS A CA 1
ATOM 714 C C . CYS A 1 90 ? 5.737 -0.019 5.159 1.00 89.94 90 CYS A C 1
ATOM 716 O O . CYS A 1 90 ? 6.182 1.102 5.394 1.00 89.94 90 CYS A O 1
ATOM 718 N N . PHE A 1 91 ? 4.442 -0.319 5.181 1.00 92.44 91 PHE A N 1
ATOM 719 C CA . PHE A 1 91 ? 3.373 0.643 5.420 1.00 92.44 91 PHE A CA 1
ATOM 720 C C . PHE A 1 91 ? 2.733 0.344 6.770 1.00 92.44 91 PHE A C 1
ATOM 722 O O . PHE A 1 91 ? 2.517 -0.821 7.112 1.00 92.44 91 PHE A O 1
ATOM 729 N N . SER A 1 92 ? 2.423 1.382 7.532 1.00 93.50 92 SER A N 1
ATOM 730 C CA . SER A 1 92 ? 1.782 1.265 8.840 1.00 93.50 92 SER A CA 1
ATOM 731 C C . SER A 1 92 ? 0.374 1.854 8.844 1.00 93.50 92 SER A C 1
ATOM 733 O O . SER A 1 92 ? 0.032 2.733 8.056 1.00 93.50 92 SER A O 1
ATOM 735 N N . ASP A 1 93 ? -0.435 1.428 9.814 1.00 93.12 93 ASP A N 1
ATOM 736 C CA . ASP A 1 93 ? -1.815 1.900 9.999 1.00 93.12 93 ASP A CA 1
ATOM 737 C C . ASP A 1 93 ? -1.931 3.382 10.405 1.00 93.12 93 ASP A C 1
ATOM 739 O O . ASP A 1 93 ? -3.031 3.917 10.500 1.00 93.12 93 ASP A O 1
ATOM 743 N N . ASN A 1 94 ? -0.813 4.060 10.677 1.00 92.75 94 ASN A N 1
ATOM 744 C CA . ASN A 1 94 ? -0.760 5.500 10.948 1.00 92.75 94 ASN A CA 1
ATOM 745 C C . ASN A 1 94 ? -0.244 6.305 9.745 1.00 92.75 94 ASN A C 1
ATOM 747 O O . ASN A 1 94 ? 0.264 7.406 9.944 1.00 92.75 94 ASN A O 1
ATOM 751 N N . LYS A 1 95 ? -0.364 5.754 8.527 1.00 91.50 95 LYS A N 1
ATO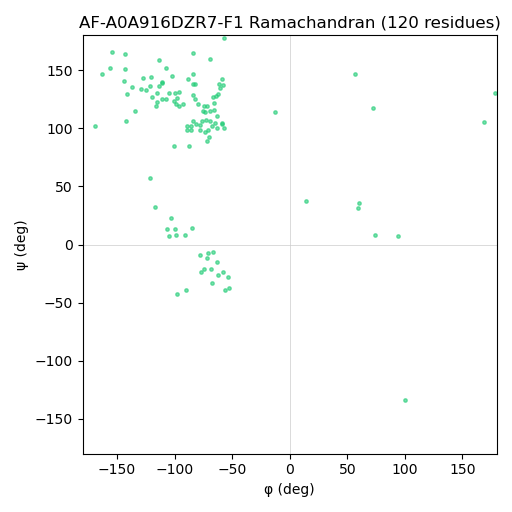M 752 C CA . LYS A 1 95 ? 0.023 6.409 7.266 1.00 91.50 95 LYS A CA 1
ATOM 753 C C . LYS A 1 95 ? 1.510 6.777 7.226 1.00 91.50 95 LYS A C 1
ATOM 755 O O . LYS A 1 95 ? 1.890 7.815 6.704 1.00 91.50 95 LYS A O 1
ATOM 760 N N . LYS A 1 96 ? 2.372 5.943 7.812 1.00 88.56 96 LYS A N 1
ATOM 761 C CA . LYS A 1 96 ? 3.827 6.107 7.703 1.00 88.56 96 LYS A CA 1
ATOM 762 C C . LYS A 1 96 ? 4.397 5.038 6.793 1.00 88.56 96 LYS A C 1
ATOM 764 O O . LYS A 1 96 ? 3.864 3.929 6.696 1.00 88.56 96 LYS A O 1
ATOM 769 N N . VAL A 1 97 ? 5.504 5.386 6.151 1.00 87.81 97 VAL A N 1
ATOM 770 C CA . VAL A 1 97 ? 6.241 4.475 5.284 1.00 87.81 97 VAL A CA 1
ATOM 771 C C . VAL A 1 97 ? 7.681 4.413 5.758 1.00 87.81 97 VAL A C 1
ATOM 773 O O . VAL A 1 97 ? 8.314 5.434 6.031 1.00 87.81 97 VAL A O 1
ATOM 776 N N . VAL A 1 98 ? 8.190 3.193 5.874 1.00 85.69 98 VAL A N 1
ATOM 777 C CA . VAL A 1 98 ? 9.604 2.934 6.136 1.00 85.69 98 VAL A CA 1
ATOM 778 C C . VAL A 1 98 ? 10.211 2.315 4.893 1.00 85.69 98 VAL A C 1
ATOM 780 O O . VAL A 1 98 ? 9.723 1.291 4.413 1.00 85.69 98 VAL A O 1
ATOM 783 N N . ALA A 1 99 ? 11.285 2.930 4.406 1.00 84.94 99 ALA A N 1
ATOM 784 C CA . ALA A 1 99 ? 12.132 2.387 3.358 1.00 84.94 99 ALA A CA 1
ATOM 785 C C . ALA A 1 99 ? 13.375 1.756 4.000 1.00 84.94 99 ALA A C 1
ATOM 787 O O . ALA A 1 99 ? 14.035 2.385 4.832 1.00 84.94 99 ALA A O 1
ATOM 788 N N . PHE A 1 100 ? 13.703 0.520 3.624 1.00 79.62 100 PHE A N 1
ATOM 789 C CA . PHE A 1 100 ? 14.934 -0.144 4.055 1.00 79.62 100 PHE A CA 1
ATOM 790 C C . PHE A 1 100 ? 15.600 -0.876 2.890 1.00 79.62 100 PHE A C 1
ATOM 792 O O . PHE A 1 100 ? 14.945 -1.538 2.086 1.00 79.62 100 PHE A O 1
ATOM 799 N N . GLN A 1 101 ? 16.917 -0.731 2.782 1.00 76.88 101 GLN A N 1
ATOM 800 C CA . GLN A 1 101 ? 17.716 -1.400 1.762 1.00 76.88 101 GLN A CA 1
ATOM 801 C C . GLN A 1 101 ? 18.243 -2.716 2.333 1.00 76.88 101 GLN A C 1
ATOM 803 O O . GLN A 1 101 ? 18.968 -2.723 3.328 1.00 76.88 101 GLN A O 1
ATOM 808 N N . GLU A 1 102 ? 17.905 -3.835 1.698 1.00 65.12 102 GLU A N 1
ATOM 809 C CA . GLU A 1 102 ? 18.487 -5.128 2.045 1.00 65.12 102 GLU A CA 1
ATOM 810 C C . GLU A 1 102 ? 19.862 -5.248 1.372 1.00 65.12 102 GLU A C 1
ATOM 812 O O . GLU A 1 102 ? 19.964 -5.463 0.166 1.00 65.12 102 GLU A O 1
ATOM 817 N N . LYS A 1 103 ? 20.943 -5.072 2.140 1.00 61.28 103 LYS A N 1
ATOM 818 C CA . LYS A 1 103 ? 22.291 -5.437 1.684 1.00 61.28 103 LYS A CA 1
ATOM 819 C C . LYS A 1 103 ? 22.525 -6.914 1.983 1.00 61.28 103 LYS A C 1
ATOM 821 O O . LYS A 1 103 ? 22.830 -7.271 3.118 1.00 61.28 103 LYS A O 1
ATOM 826 N N . ILE A 1 104 ? 22.411 -7.763 0.965 1.00 56.28 104 ILE A N 1
ATOM 827 C CA . ILE A 1 104 ? 22.843 -9.162 1.055 1.00 56.28 104 ILE A CA 1
ATOM 828 C C . ILE A 1 104 ? 24.371 -9.180 0.921 1.00 56.28 104 ILE A C 1
ATOM 830 O O . ILE A 1 104 ? 24.905 -9.021 -0.175 1.00 56.28 104 ILE A O 1
ATOM 834 N N . PHE A 1 105 ? 25.087 -9.349 2.032 1.00 52.31 105 PHE A N 1
ATOM 835 C CA . PHE A 1 105 ? 26.479 -9.799 1.985 1.00 52.31 105 PHE A CA 1
ATOM 836 C C . PHE A 1 105 ? 26.480 -11.331 1.860 1.00 52.31 105 PHE A C 1
ATOM 838 O O . PHE A 1 105 ? 25.633 -11.995 2.454 1.00 52.31 105 PHE A O 1
ATOM 845 N N . GLY A 1 106 ? 27.367 -11.874 1.018 1.00 47.78 106 GLY A N 1
ATOM 846 C CA . GLY A 1 106 ? 27.461 -13.304 0.691 1.00 47.78 106 GLY A CA 1
ATOM 847 C C . GLY A 1 106 ? 27.673 -14.233 1.901 1.00 47.78 106 GLY A C 1
ATOM 848 O O . GLY A 1 106 ? 27.785 -13.769 3.034 1.00 47.78 106 GLY A O 1
ATOM 849 N N . PRO A 1 107 ? 27.718 -15.561 1.683 1.00 59.44 107 PRO A N 1
ATOM 850 C CA . PRO A 1 107 ? 27.532 -16.535 2.748 1.00 59.44 107 PRO A CA 1
ATOM 851 C C . PRO A 1 107 ? 28.766 -16.572 3.649 1.00 59.44 107 PRO A C 1
ATOM 853 O O . PRO A 1 107 ? 29.797 -17.080 3.230 1.00 59.44 107 PRO A O 1
ATOM 856 N N . CYS A 1 108 ? 28.647 -16.025 4.859 1.00 42.53 108 CYS A N 1
ATOM 857 C CA . CYS A 1 108 ? 29.472 -16.320 6.033 1.00 42.53 108 CYS A CA 1
ATOM 858 C C . CYS A 1 108 ? 28.816 -15.661 7.258 1.00 42.53 108 CYS A C 1
ATOM 860 O O . CYS A 1 108 ? 28.909 -14.448 7.412 1.00 42.53 108 CYS A O 1
ATOM 862 N N . ASP A 1 109 ? 28.125 -16.462 8.072 1.00 46.72 109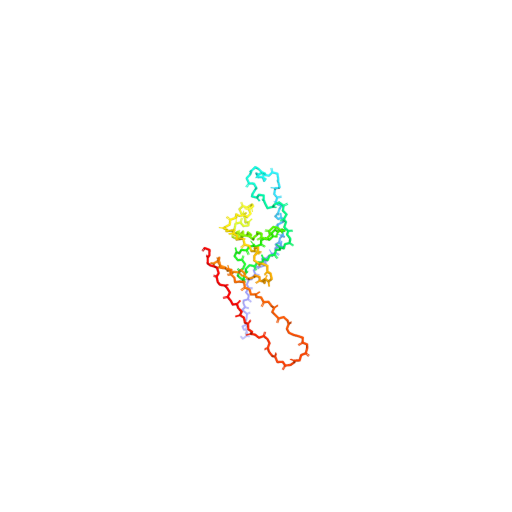 ASP A N 1
ATOM 863 C CA . ASP A 1 109 ? 27.874 -16.403 9.529 1.00 46.72 109 ASP A CA 1
ATOM 864 C C . ASP A 1 109 ? 28.160 -15.129 10.360 1.00 46.72 109 ASP A C 1
ATOM 866 O O . ASP A 1 109 ? 28.538 -15.229 11.525 1.00 46.72 109 ASP A O 1
ATOM 870 N N . LEU A 1 110 ? 27.927 -13.921 9.852 1.00 43.19 110 LEU A N 1
ATOM 871 C CA . LEU A 1 110 ? 28.000 -12.683 10.629 1.00 43.19 110 LEU A CA 1
ATOM 872 C C . LEU A 1 110 ? 26.892 -11.719 10.179 1.00 43.19 110 LEU A C 1
ATOM 874 O O . LEU A 1 110 ? 26.936 -11.141 9.098 1.00 43.19 110 LEU A O 1
ATOM 878 N N . LEU A 1 111 ? 25.882 -11.598 11.049 1.00 47.19 111 LEU A N 1
ATOM 879 C CA . LEU A 1 111 ? 24.766 -10.640 11.066 1.00 47.19 111 LEU A CA 1
ATOM 880 C C . LEU A 1 111 ? 24.903 -9.431 10.115 1.00 47.19 111 LEU A C 1
ATOM 882 O O . LEU A 1 111 ? 25.682 -8.520 10.409 1.00 47.19 111 LEU A O 1
ATOM 886 N N . PRO A 1 112 ? 24.056 -9.300 9.076 1.00 42.59 112 PRO A N 1
ATOM 887 C CA . PRO A 1 112 ? 23.912 -8.046 8.363 1.00 42.59 112 PRO A CA 1
ATOM 888 C C . PRO A 1 112 ? 22.644 -7.338 8.854 1.00 42.59 112 PRO A C 1
ATOM 890 O O . PRO A 1 112 ? 21.588 -7.444 8.245 1.00 42.59 112 PRO A O 1
ATOM 893 N N . CYS A 1 113 ? 22.727 -6.588 9.954 1.00 41.16 113 CYS A N 1
ATOM 894 C CA . CYS A 1 113 ? 21.658 -5.657 10.341 1.00 41.16 113 CYS A CA 1
ATOM 895 C C . CYS A 1 113 ? 22.197 -4.229 10.434 1.00 41.16 113 CYS A C 1
ATOM 897 O O . CYS A 1 113 ? 22.086 -3.574 11.466 1.00 41.16 113 CYS A O 1
ATOM 899 N N . LEU A 1 114 ? 22.777 -3.722 9.342 1.00 40.16 114 LEU A N 1
ATOM 900 C CA . LEU A 1 114 ? 22.883 -2.276 9.156 1.00 40.16 114 LEU A CA 1
ATOM 901 C C . LEU A 1 114 ? 21.592 -1.798 8.473 1.00 40.16 114 LEU A C 1
ATOM 903 O O . LEU A 1 114 ? 21.514 -1.714 7.250 1.00 40.16 114 LEU A O 1
ATOM 907 N N . MET A 1 115 ? 20.549 -1.546 9.267 1.00 45.12 115 MET A N 1
ATOM 908 C CA . MET A 1 115 ? 19.318 -0.929 8.770 1.00 45.12 115 MET A CA 1
ATOM 909 C C . MET A 1 115 ? 19.553 0.573 8.569 1.00 45.12 115 MET A C 1
ATOM 911 O O . MET A 1 115 ? 19.623 1.328 9.535 1.00 45.12 115 MET A O 1
ATOM 915 N N . LEU A 1 116 ? 19.665 1.022 7.318 1.00 45.97 116 LEU A N 1
ATOM 916 C CA . LEU A 1 116 ? 19.457 2.432 6.977 1.00 45.97 116 LEU A CA 1
ATOM 917 C C . LEU A 1 116 ? 17.944 2.670 6.947 1.00 45.97 116 LEU A C 1
ATOM 919 O O . LEU A 1 116 ? 17.279 2.300 5.983 1.00 45.97 116 LEU A O 1
ATOM 923 N N . ILE A 1 117 ? 17.406 3.214 8.041 1.00 48.38 117 ILE A N 1
ATOM 924 C CA . ILE A 1 117 ? 15.986 3.555 8.172 1.00 48.38 117 ILE A CA 1
ATOM 925 C C . ILE A 1 117 ? 15.803 4.991 7.675 1.00 48.38 117 ILE A C 1
ATOM 927 O O . ILE A 1 117 ? 16.126 5.944 8.385 1.00 48.38 117 ILE A O 1
ATOM 931 N N . GLY A 1 118 ? 15.301 5.150 6.452 1.00 49.41 118 GLY A N 1
ATOM 932 C CA . GLY A 1 118 ? 14.741 6.421 5.997 1.00 49.41 118 GLY A CA 1
ATOM 933 C C . GLY A 1 118 ? 13.301 6.541 6.497 1.00 49.41 118 GLY A C 1
ATOM 934 O O . GLY A 1 118 ? 12.499 5.635 6.266 1.00 49.41 118 GLY A O 1
ATOM 935 N N . TYR A 1 119 ? 12.973 7.629 7.197 1.00 46.00 119 TYR A N 1
ATOM 936 C CA . TYR A 1 119 ? 11.601 7.933 7.613 1.00 46.00 119 TYR A CA 1
ATOM 937 C C . TYR A 1 119 ? 10.996 8.975 6.677 1.00 46.00 119 TYR A C 1
ATOM 939 O O . TYR A 1 119 ? 11.517 10.085 6.578 1.00 46.00 119 TYR A O 1
ATOM 947 N N . VAL A 1 120 ? 9.860 8.646 6.064 1.00 46.19 120 VAL A N 1
ATOM 948 C CA . VAL A 1 120 ? 8.996 9.619 5.389 1.00 46.19 120 VAL A CA 1
ATOM 949 C C . VAL A 1 120 ? 7.666 9.635 6.141 1.00 46.19 120 VAL A C 1
ATOM 951 O O . VAL A 1 120 ? 7.015 8.601 6.297 1.00 46.19 120 VAL A O 1
ATOM 954 N N . SER A 1 121 ? 7.307 10.796 6.693 1.00 41.69 121 SER A N 1
ATOM 955 C CA . SER A 1 121 ? 5.980 11.029 7.279 1.00 41.69 121 SER A CA 1
ATOM 956 C C . SER A 1 121 ? 5.113 11.714 6.229 1.00 41.69 121 SER A C 1
ATOM 958 O O . SER A 1 121 ? 5.584 12.667 5.610 1.00 41.69 121 SER A O 1
ATOM 960 N N . LEU A 1 122 ? 3.900 11.197 6.026 1.00 47.25 122 LEU A N 1
ATOM 961 C CA . LEU A 1 122 ? 2.885 11.748 5.123 1.00 47.25 122 LEU A CA 1
ATOM 962 C C . LEU A 1 122 ? 1.977 12.733 5.857 1.00 47.25 122 LEU A C 1
ATOM 964 O O . LEU A 1 122 ? 1.700 12.483 7.056 1.00 47.25 122 LEU A O 1
#